Protein AF-A0A6J5XTZ3-F1 (afdb_monomer)

Solvent-accessible surface area (backbone atoms only — not comparable to fu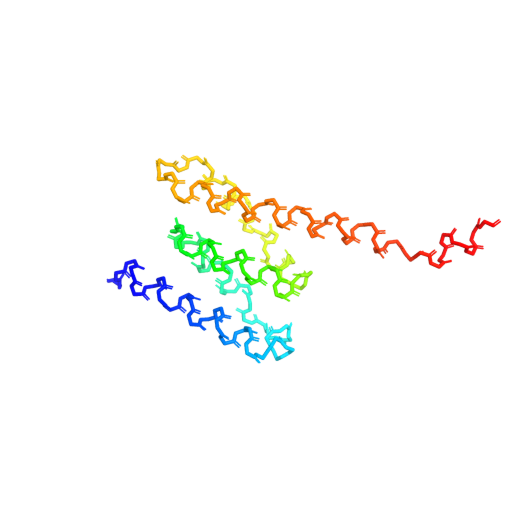ll-atom values): 6356 Å² total; per-residue (Å²): 132,83,56,70,66,60,54,36,52,52,40,49,49,53,44,50,53,40,69,73,44,45,74,65,53,68,72,41,89,61,53,41,61,50,54,51,51,30,59,71,63,61,38,34,60,24,32,44,33,49,39,51,46,42,72,72,60,33,69,75,46,52,66,53,39,62,87,48,46,68,62,47,58,56,36,56,72,45,88,50,62,63,28,19,52,25,28,50,53,31,53,50,54,51,53,51,52,58,48,51,47,63,67,61,67,52,56,66,63,57,65,60,73,74,108

Structure (mmCIF, N/CA/C/O backbone):
data_AF-A0A6J5XTZ3-F1
#
_entry.id   AF-A0A6J5XTZ3-F1
#
loop_
_atom_site.group_PDB
_atom_site.id
_atom_site.type_symbol
_atom_site.label_atom_id
_atom_site.label_alt_id
_atom_site.label_comp_id
_atom_site.label_asym_id
_atom_site.label_entity_id
_atom_site.label_seq_id
_atom_site.pdbx_PDB_ins_code
_atom_site.Cartn_x
_atom_site.Cartn_y
_atom_site.Cartn_z
_atom_site.occupancy
_atom_site.B_iso_or_equiv
_atom_site.auth_seq_id
_atom_site.auth_comp_id
_atom_site.auth_asym_id
_atom_site.auth_atom_id
_atom_site.pdbx_PDB_model_num
ATOM 1 N N . MET A 1 1 ? -2.815 -11.915 -18.567 1.00 61.12 1 MET A N 1
ATOM 2 C CA . MET A 1 1 ? -2.641 -10.952 -17.454 1.00 61.12 1 MET A CA 1
ATOM 3 C C . MET A 1 1 ? -3.238 -9.619 -17.888 1.00 61.12 1 MET A C 1
ATOM 5 O O . MET A 1 1 ? -3.026 -9.249 -19.035 1.00 61.12 1 MET A O 1
ATOM 9 N N . CYS A 1 2 ? -4.016 -8.938 -17.039 1.00 75.44 2 CYS A N 1
ATOM 10 C CA . CYS A 1 2 ? -4.561 -7.606 -17.352 1.00 75.44 2 CYS A CA 1
ATOM 11 C C . CYS A 1 2 ? -3.442 -6.552 -17.395 1.00 75.44 2 CYS A C 1
ATOM 13 O O . CYS A 1 2 ? -2.433 -6.713 -16.707 1.00 75.44 2 CYS A O 1
ATOM 15 N N . SER A 1 3 ? -3.615 -5.480 -18.176 1.00 89.12 3 SER A N 1
ATOM 16 C CA . SER A 1 3 ? -2.619 -4.403 -18.252 1.00 89.12 3 SER A CA 1
ATOM 17 C C . SER A 1 3 ? -2.471 -3.680 -16.909 1.00 89.12 3 SER A C 1
ATOM 19 O O . SER A 1 3 ? -3.418 -3.614 -16.120 1.00 89.12 3 SER A O 1
ATOM 21 N N . ASN A 1 4 ? -1.291 -3.107 -16.655 1.00 85.69 4 ASN A N 1
ATOM 22 C CA . ASN A 1 4 ? -1.031 -2.345 -15.428 1.00 85.69 4 ASN A CA 1
ATOM 23 C C . ASN A 1 4 ? -2.027 -1.192 -15.255 1.00 85.69 4 ASN A C 1
ATOM 25 O O . ASN A 1 4 ? -2.542 -0.999 -14.162 1.00 85.69 4 ASN A O 1
ATOM 29 N N . TRP A 1 5 ? -2.407 -0.529 -16.351 1.00 90.62 5 TRP A N 1
ATOM 30 C CA . TRP A 1 5 ? -3.419 0.524 -16.326 1.00 90.62 5 TRP A CA 1
ATOM 31 C C . TRP A 1 5 ? -4.772 0.039 -15.787 1.00 90.62 5 TRP A C 1
ATOM 33 O O . TRP A 1 5 ? -5.333 0.674 -14.900 1.00 90.62 5 TRP A O 1
ATOM 43 N N . VAL A 1 6 ? -5.286 -1.107 -16.262 1.00 93.88 6 VAL A N 1
ATOM 44 C CA . VAL A 1 6 ? -6.570 -1.651 -15.774 1.00 93.88 6 VAL A CA 1
ATOM 45 C C . VAL A 1 6 ? -6.486 -1.986 -14.285 1.00 93.88 6 VAL A C 1
ATOM 47 O O . VAL A 1 6 ? -7.428 -1.731 -13.536 1.00 93.88 6 VAL A O 1
ATOM 50 N N . ARG A 1 7 ? -5.352 -2.538 -13.840 1.00 92.94 7 ARG A N 1
ATOM 51 C CA . ARG A 1 7 ? -5.130 -2.857 -12.425 1.00 92.94 7 ARG A CA 1
ATOM 52 C C . ARG A 1 7 ? -5.104 -1.586 -11.573 1.00 92.94 7 ARG A C 1
ATOM 54 O O . ARG A 1 7 ? -5.734 -1.564 -10.521 1.00 92.94 7 ARG A O 1
ATOM 61 N N . ASP A 1 8 ? -4.445 -0.529 -12.040 1.00 93.12 8 ASP A N 1
ATOM 62 C CA . ASP A 1 8 ? -4.392 0.758 -11.340 1.00 93.12 8 ASP A CA 1
ATOM 63 C C . ASP A 1 8 ? -5.775 1.422 -11.264 1.00 93.12 8 ASP A C 1
ATOM 65 O O . ASP A 1 8 ? -6.147 1.947 -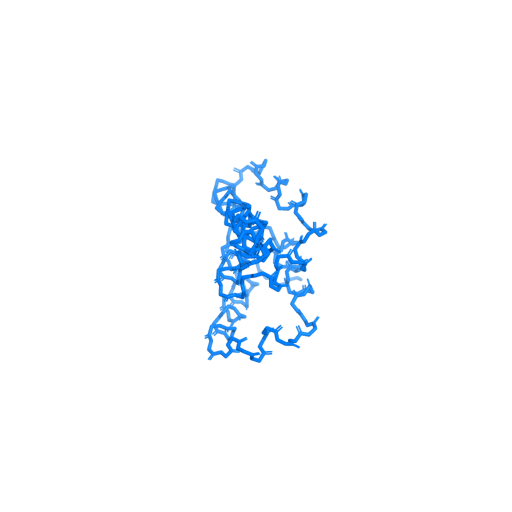10.216 1.00 93.12 8 ASP A O 1
ATOM 69 N N . GLN A 1 9 ? -6.591 1.332 -12.322 1.00 95.75 9 GLN A N 1
ATOM 70 C CA . GLN A 1 9 ? -7.985 1.792 -12.266 1.00 95.75 9 GLN A CA 1
ATOM 71 C C . GLN A 1 9 ? -8.806 1.001 -11.241 1.00 95.75 9 GLN A C 1
ATOM 73 O O . GLN A 1 9 ? -9.553 1.592 -10.463 1.00 95.75 9 GLN A O 1
ATOM 78 N N . ALA A 1 10 ? -8.635 -0.322 -11.175 1.00 94.50 10 ALA A N 1
ATOM 79 C CA . ALA A 1 10 ? -9.293 -1.136 -10.155 1.00 94.50 10 ALA A CA 1
ATOM 80 C C . ALA A 1 10 ? -8.853 -0.735 -8.733 1.00 94.50 10 ALA A C 1
ATOM 82 O O . ALA A 1 10 ? -9.691 -0.621 -7.840 1.00 94.50 10 ALA A O 1
ATOM 83 N N . ALA A 1 11 ? -7.564 -0.449 -8.527 1.00 95.19 11 ALA A N 1
ATOM 84 C CA . ALA A 1 11 ? -7.047 0.052 -7.255 1.00 95.19 11 ALA A CA 1
ATOM 85 C C . ALA A 1 11 ? -7.680 1.405 -6.869 1.00 95.19 11 ALA A C 1
ATOM 87 O O . ALA A 1 11 ? -8.089 1.598 -5.722 1.00 95.19 11 ALA A O 1
ATOM 88 N N . LEU A 1 12 ? -7.839 2.326 -7.824 1.00 95.88 12 LEU A N 1
ATOM 89 C CA . LEU A 1 12 ? -8.518 3.606 -7.593 1.00 95.88 12 LEU A CA 1
ATOM 90 C C . LEU A 1 12 ? -9.993 3.427 -7.215 1.00 95.88 12 LEU A C 1
ATOM 92 O O . LEU A 1 12 ? -10.483 4.129 -6.330 1.00 95.88 12 LEU A O 1
ATOM 96 N N . VAL A 1 13 ? -10.692 2.470 -7.833 1.00 95.25 13 VAL A N 1
ATOM 97 C CA . VAL A 1 13 ? -12.075 2.128 -7.463 1.00 95.25 13 VAL A CA 1
ATOM 98 C C . VAL A 1 13 ? -12.141 1.611 -6.027 1.00 95.25 13 VAL A C 1
ATOM 100 O O . VAL A 1 13 ? -12.992 2.067 -5.266 1.00 95.25 13 VAL A O 1
ATOM 103 N N . VAL A 1 14 ? -11.214 0.735 -5.620 1.00 92.25 14 VAL A N 1
ATOM 104 C CA . VAL A 1 14 ? -11.118 0.267 -4.225 1.00 92.25 14 VAL A CA 1
ATOM 105 C C . VAL A 1 14 ? -10.942 1.447 -3.271 1.00 92.25 14 VAL A C 1
ATOM 107 O O . VAL A 1 14 ? -11.683 1.560 -2.296 1.00 92.25 14 VAL A O 1
ATOM 110 N N . LEU A 1 15 ? -10.030 2.376 -3.576 1.00 94.62 15 LEU A N 1
ATOM 111 C CA . LEU A 1 15 ? -9.853 3.587 -2.773 1.00 94.62 15 LEU A CA 1
ATOM 112 C C . LEU A 1 15 ? -11.140 4.415 -2.688 1.00 94.62 15 LEU A C 1
ATOM 114 O O . LEU A 1 15 ? -11.487 4.895 -1.612 1.00 94.62 15 LEU A O 1
ATOM 118 N N . GLY A 1 16 ? -11.843 4.594 -3.808 1.00 94.44 16 GLY A N 1
ATOM 119 C CA . GLY A 1 16 ? -13.101 5.338 -3.864 1.00 94.44 16 GLY A CA 1
ATOM 120 C C . GLY A 1 16 ? -14.198 4.712 -3.004 1.00 94.44 16 GLY A C 1
ATOM 121 O O . GLY A 1 16 ? -14.852 5.413 -2.237 1.00 94.44 16 GLY A O 1
ATOM 122 N N . ILE A 1 17 ? -14.352 3.390 -3.071 1.00 91.50 17 ILE A N 1
ATOM 123 C CA . ILE A 1 17 ? -15.341 2.646 -2.284 1.00 91.50 17 ILE A CA 1
ATOM 124 C C . ILE A 1 17 ? -15.022 2.728 -0.783 1.00 91.50 17 ILE A C 1
ATOM 126 O O . ILE A 1 17 ? -15.915 2.987 0.025 1.00 91.50 17 ILE A O 1
ATOM 130 N N . VAL A 1 18 ? -13.748 2.588 -0.404 1.00 90.25 18 VAL A N 1
ATOM 131 C CA . VAL A 1 18 ? -13.316 2.724 0.996 1.00 90.25 18 VAL A CA 1
ATOM 132 C C . VAL A 1 18 ? -13.527 4.148 1.510 1.00 90.25 18 VAL A C 1
ATOM 134 O O . VAL A 1 18 ? -13.987 4.331 2.633 1.00 90.25 18 VAL A O 1
ATOM 137 N N . LYS A 1 19 ? -13.248 5.169 0.687 1.00 91.19 19 LYS A N 1
ATOM 138 C CA . LYS A 1 19 ? -13.561 6.570 1.020 1.00 91.19 19 LYS A CA 1
ATOM 139 C C . LYS A 1 19 ? -15.055 6.784 1.237 1.00 91.19 19 LYS A C 1
ATOM 141 O O . LYS A 1 19 ? -15.424 7.537 2.130 1.00 91.19 19 LYS A O 1
ATOM 146 N N . PHE A 1 20 ? -15.891 6.153 0.416 1.00 91.38 20 PHE A N 1
ATOM 147 C CA . PHE A 1 20 ? -17.339 6.311 0.477 1.00 91.38 20 PHE A CA 1
ATOM 148 C C . PHE A 1 20 ? -17.941 5.737 1.766 1.00 91.38 20 PHE A C 1
ATOM 150 O O . PHE A 1 20 ? -18.861 6.337 2.312 1.00 91.38 20 PHE A O 1
ATOM 157 N N . ASN A 1 21 ? -17.431 4.608 2.270 1.00 88.00 21 ASN A N 1
ATOM 158 C CA . ASN A 1 21 ? -17.976 3.982 3.477 1.00 88.00 21 ASN A CA 1
ATOM 159 C C . ASN A 1 21 ? -16.892 3.395 4.389 1.00 88.00 21 ASN A C 1
ATOM 161 O O . ASN A 1 21 ? -16.801 2.182 4.587 1.00 88.00 21 ASN A O 1
ATOM 165 N N . LYS A 1 22 ? -16.057 4.278 4.942 1.00 83.88 22 LYS A N 1
ATOM 166 C CA . LYS A 1 22 ? -14.908 3.908 5.775 1.00 83.88 22 LYS A CA 1
ATOM 167 C C . LYS A 1 22 ? -15.271 2.902 6.872 1.00 83.88 22 LYS A C 1
ATOM 169 O O . LYS A 1 22 ? -14.565 1.910 7.011 1.00 83.88 22 LYS A O 1
ATOM 174 N N . ASP A 1 23 ? -16.341 3.138 7.627 1.00 80.94 23 ASP A N 1
ATOM 175 C CA . ASP A 1 23 ? -16.650 2.365 8.839 1.00 80.94 23 ASP A CA 1
ATOM 176 C C . ASP A 1 23 ? -16.962 0.894 8.542 1.00 80.94 23 ASP A C 1
ATOM 178 O O . ASP A 1 23 ? -16.573 0.009 9.303 1.00 80.94 23 ASP A O 1
ATOM 182 N N . VAL A 1 24 ? -17.572 0.612 7.386 1.00 80.88 24 VAL A N 1
ATOM 183 C CA . VAL A 1 24 ? -17.769 -0.765 6.916 1.00 80.88 24 VAL A CA 1
ATOM 184 C C . VAL A 1 24 ? -16.427 -1.416 6.585 1.00 80.88 24 VAL A C 1
ATOM 186 O O . VAL A 1 24 ? -16.185 -2.549 6.984 1.00 80.88 24 VAL A O 1
ATOM 189 N N . PHE A 1 25 ? -15.527 -0.710 5.897 1.00 76.06 25 PHE A N 1
ATOM 190 C CA . PHE A 1 25 ? -14.249 -1.282 5.457 1.00 76.06 25 PHE A CA 1
ATOM 191 C C . PHE A 1 25 ? -13.199 -1.404 6.560 1.00 76.06 25 PHE A C 1
ATOM 193 O O . PHE A 1 25 ? -12.365 -2.302 6.485 1.00 76.06 25 PHE A O 1
ATOM 200 N N . VAL A 1 26 ? -13.264 -0.575 7.604 1.00 69.12 26 VAL A N 1
ATOM 201 C CA . VAL A 1 26 ? -12.433 -0.730 8.812 1.00 69.12 26 VAL A CA 1
ATOM 202 C C . VAL A 1 26 ? -12.744 -2.053 9.530 1.00 69.12 26 VAL A C 1
ATOM 204 O O . VAL A 1 26 ? -11.847 -2.647 10.119 1.00 69.12 26 VAL A O 1
ATOM 207 N N . GLY A 1 27 ? -13.990 -2.537 9.458 1.00 65.12 27 GLY A N 1
ATOM 208 C CA . GLY A 1 27 ? -14.422 -3.791 10.085 1.00 65.12 27 GLY A CA 1
ATOM 209 C C . GLY A 1 27 ? -14.283 -5.050 9.218 1.00 65.12 27 GLY A C 1
ATOM 210 O O . GLY A 1 27 ? -14.624 -6.138 9.682 1.00 65.12 27 GLY A O 1
ATOM 211 N N . LEU A 1 28 ? -13.825 -4.944 7.964 1.00 62.25 28 LEU A N 1
ATOM 212 C CA . LEU A 1 28 ? -13.773 -6.076 7.032 1.00 62.25 28 LEU A CA 1
ATOM 213 C C . LEU A 1 28 ? -12.399 -6.766 7.017 1.00 62.25 28 LEU A C 1
ATOM 215 O O . LEU A 1 28 ? -11.369 -6.145 6.780 1.00 62.25 28 LEU A O 1
ATOM 219 N N . VAL A 1 29 ? -12.413 -8.101 7.118 1.00 61.50 29 VAL A N 1
ATOM 220 C CA . VAL A 1 29 ? -11.247 -9.022 7.083 1.00 61.50 29 VAL A CA 1
ATOM 221 C C . VAL A 1 29 ? -10.443 -8.967 5.762 1.00 61.50 29 VAL A C 1
ATOM 223 O O . VAL A 1 29 ? -9.382 -9.571 5.633 1.00 61.50 29 VAL A O 1
ATOM 226 N N . LEU A 1 30 ? -10.927 -8.248 4.746 1.00 66.19 30 LEU A N 1
ATOM 227 C CA . LEU A 1 30 ? -10.361 -8.257 3.391 1.00 66.19 30 LEU A CA 1
ATOM 228 C C . LEU A 1 30 ? -9.234 -7.237 3.157 1.00 66.19 30 LEU A C 1
ATOM 230 O O . LEU A 1 30 ? -8.653 -7.227 2.069 1.00 66.19 30 LEU A O 1
ATOM 234 N N . MET A 1 31 ? -8.894 -6.405 4.143 1.00 83.94 31 MET A N 1
ATOM 235 C CA . MET A 1 31 ? -7.893 -5.349 3.964 1.00 83.94 31 MET A CA 1
ATOM 236 C C . MET A 1 31 ? -6.469 -5.898 3.785 1.00 83.94 31 MET A C 1
ATOM 238 O O . MET A 1 31 ? -5.781 -5.470 2.858 1.00 83.94 31 MET A O 1
ATOM 242 N N . GLY A 1 32 ? -6.066 -6.930 4.533 1.00 85.75 32 GLY A N 1
ATOM 243 C CA . GLY A 1 32 ? -4.778 -7.616 4.340 1.00 85.75 32 GLY A CA 1
ATOM 244 C C . GLY A 1 32 ? -4.528 -8.110 2.900 1.00 85.75 32 GLY A C 1
ATOM 245 O O . GLY A 1 32 ? -3.509 -7.754 2.298 1.00 85.75 32 GLY A O 1
ATOM 246 N N . PRO A 1 33 ? -5.446 -8.885 2.285 1.00 89.38 33 PRO A N 1
ATOM 247 C CA . PRO A 1 33 ? -5.336 -9.275 0.878 1.00 89.38 33 PRO A CA 1
ATOM 248 C C . PRO A 1 33 ? -5.235 -8.097 -0.104 1.00 89.38 33 PRO A C 1
ATOM 250 O O . PRO A 1 33 ? -4.444 -8.164 -1.048 1.00 89.38 33 PRO A O 1
ATOM 253 N N . ILE A 1 34 ? -5.995 -7.016 0.115 1.00 90.56 34 ILE A N 1
ATOM 254 C CA . ILE A 1 34 ? -5.945 -5.807 -0.724 1.00 90.56 34 ILE A CA 1
ATOM 255 C C . ILE A 1 34 ? -4.573 -5.135 -0.611 1.00 90.56 34 ILE A C 1
ATOM 257 O O . ILE A 1 34 ? -3.947 -4.847 -1.631 1.00 90.56 34 ILE A O 1
ATOM 261 N N . VAL A 1 35 ? -4.076 -4.940 0.613 1.00 91.38 35 VAL A N 1
ATOM 262 C CA . VAL A 1 35 ? -2.744 -4.381 0.890 1.00 91.38 35 VAL A CA 1
ATOM 263 C C . VAL A 1 35 ? -1.668 -5.179 0.159 1.00 91.38 35 VAL A C 1
ATOM 265 O O . VAL A 1 35 ? -0.877 -4.609 -0.598 1.00 91.38 35 VAL A O 1
ATOM 268 N N . ARG A 1 36 ? -1.677 -6.508 0.313 1.00 92.19 36 ARG A N 1
ATOM 269 C CA . ARG A 1 36 ? -0.722 -7.391 -0.362 1.00 92.19 36 ARG A CA 1
ATOM 270 C C . ARG A 1 36 ? -0.801 -7.250 -1.880 1.00 92.19 36 ARG A C 1
ATOM 272 O O . ARG A 1 36 ? 0.237 -7.146 -2.530 1.00 92.19 36 ARG A O 1
ATOM 279 N N . ALA A 1 37 ? -2.004 -7.221 -2.454 1.00 93.12 37 ALA A N 1
ATOM 280 C CA . ALA A 1 37 ? -2.184 -7.076 -3.897 1.00 93.12 37 ALA A CA 1
ATOM 281 C C . ALA A 1 37 ? -1.622 -5.742 -4.423 1.00 93.12 37 ALA A C 1
ATOM 283 O O . ALA A 1 37 ? -0.932 -5.733 -5.445 1.00 93.12 37 ALA A O 1
ATOM 284 N N . LEU A 1 38 ? -1.856 -4.633 -3.711 1.00 94.69 38 LEU A N 1
ATOM 285 C CA . LEU A 1 38 ? -1.349 -3.304 -4.076 1.00 94.69 38 LEU A CA 1
ATOM 286 C C . LEU A 1 38 ? 0.182 -3.228 -4.019 1.00 94.69 38 LEU A C 1
ATOM 288 O O . LEU A 1 38 ? 0.804 -2.659 -4.917 1.00 94.69 38 LEU A O 1
ATOM 292 N N . ILE A 1 39 ? 0.802 -3.836 -3.005 1.00 93.69 39 ILE A N 1
ATOM 293 C CA . ILE A 1 39 ? 2.267 -3.875 -2.869 1.00 93.69 39 ILE A CA 1
ATOM 294 C C . ILE A 1 39 ? 2.885 -4.786 -3.936 1.00 93.69 39 ILE A C 1
ATOM 296 O O . ILE A 1 39 ? 3.907 -4.447 -4.527 1.00 93.69 39 ILE A O 1
ATOM 300 N N . GLN A 1 40 ? 2.250 -5.922 -4.240 1.00 93.06 40 GLN A N 1
ATOM 301 C CA . GLN A 1 40 ? 2.691 -6.829 -5.304 1.00 93.06 40 GLN A CA 1
ATOM 302 C C . GLN A 1 40 ? 2.572 -6.224 -6.705 1.00 93.06 40 GLN A C 1
ATOM 304 O O . GLN A 1 40 ? 3.348 -6.594 -7.583 1.00 93.06 40 GLN A O 1
ATOM 309 N N . MET A 1 41 ? 1.608 -5.325 -6.928 1.00 93.56 41 MET A N 1
ATOM 310 C CA . MET A 1 41 ? 1.509 -4.556 -8.173 1.00 93.56 41 MET A CA 1
ATOM 311 C C . MET A 1 41 ? 2.734 -3.670 -8.385 1.00 93.56 41 MET A C 1
ATOM 313 O O . MET A 1 41 ? 3.213 -3.593 -9.513 1.00 93.56 41 MET A O 1
ATOM 317 N N . GLY A 1 42 ? 3.239 -3.044 -7.316 1.00 92.50 42 GLY A N 1
ATOM 318 C CA . GLY A 1 42 ? 4.483 -2.274 -7.332 1.00 92.50 42 GLY A CA 1
ATOM 319 C C . GLY A 1 42 ? 4.503 -1.104 -8.319 1.00 92.50 42 GLY A C 1
ATOM 320 O O . GLY A 1 42 ? 5.585 -0.649 -8.672 1.00 92.50 42 GLY A O 1
ATOM 321 N N . SER A 1 43 ? 3.342 -0.640 -8.789 1.00 94.50 43 SER A N 1
ATOM 322 C CA . SER A 1 43 ? 3.229 0.537 -9.650 1.00 94.50 43 SER A CA 1
ATOM 323 C C . SER A 1 43 ? 3.101 1.791 -8.790 1.00 94.50 43 SER A C 1
ATOM 325 O O . SER A 1 43 ? 2.596 1.755 -7.666 1.00 94.50 43 SER A O 1
ATOM 327 N N . SER A 1 44 ? 3.493 2.942 -9.329 1.00 96.06 44 SER A N 1
ATOM 328 C CA . SER A 1 44 ? 3.268 4.226 -8.658 1.00 96.06 44 SER A CA 1
ATOM 329 C C . SER A 1 44 ? 1.795 4.430 -8.269 1.00 96.06 44 SER A C 1
ATOM 331 O O . SER A 1 44 ? 1.514 4.836 -7.142 1.00 96.06 44 SER A O 1
ATOM 333 N N . GLY A 1 45 ? 0.856 4.068 -9.150 1.00 96.00 45 GLY A N 1
ATOM 334 C CA . GLY A 1 45 ? -0.583 4.153 -8.896 1.00 96.00 45 GLY A CA 1
ATOM 335 C C . GLY A 1 45 ? -1.056 3.242 -7.760 1.00 96.00 45 GLY A C 1
ATOM 336 O O . GLY A 1 45 ? -1.798 3.687 -6.882 1.00 96.00 45 GLY A O 1
ATOM 337 N N . SER A 1 46 ? -0.595 1.988 -7.718 1.00 96.06 46 SER A N 1
ATOM 338 C CA . SER A 1 46 ? -0.978 1.043 -6.662 1.00 96.06 46 SER A CA 1
ATOM 339 C C . SER A 1 46 ? -0.472 1.481 -5.291 1.00 96.06 46 SER A C 1
ATOM 341 O O . SER A 1 46 ? -1.197 1.391 -4.297 1.00 96.06 46 SER A O 1
ATOM 343 N N . ILE A 1 47 ? 0.748 2.015 -5.239 1.00 96.75 47 ILE A N 1
ATOM 344 C CA . ILE A 1 47 ? 1.350 2.499 -3.999 1.00 96.75 47 ILE A CA 1
ATOM 345 C C . ILE A 1 47 ? 0.701 3.807 -3.539 1.00 96.75 47 ILE A C 1
ATOM 347 O O . ILE A 1 47 ? 0.432 3.959 -2.350 1.00 96.75 47 ILE A 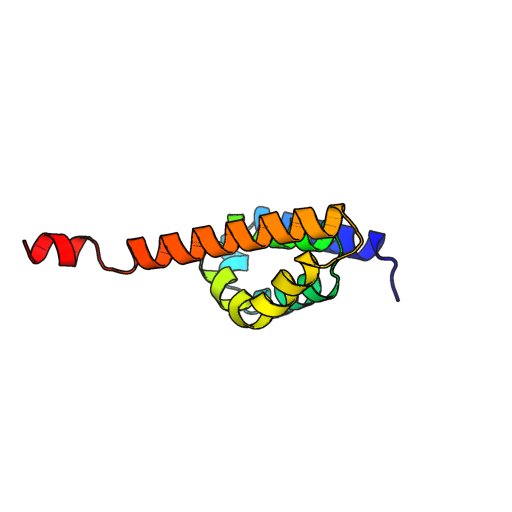O 1
ATOM 351 N N . GLN A 1 48 ? 0.339 4.710 -4.455 1.00 96.88 48 GLN A N 1
ATOM 352 C CA . GLN A 1 48 ? -0.456 5.898 -4.119 1.00 96.88 48 GLN A CA 1
ATOM 353 C C . GLN A 1 48 ? -1.832 5.530 -3.549 1.00 96.88 48 GLN A C 1
ATOM 355 O O . GLN A 1 48 ? -2.289 6.147 -2.583 1.00 96.88 48 GLN A O 1
ATOM 360 N N . VAL A 1 49 ? -2.483 4.503 -4.104 1.00 96.62 49 VAL A N 1
ATOM 361 C CA . VAL A 1 49 ? -3.735 3.968 -3.556 1.00 96.62 49 VAL A CA 1
ATOM 362 C C . VAL A 1 49 ? -3.527 3.433 -2.143 1.00 96.62 49 VAL A C 1
ATOM 364 O O . VAL A 1 49 ? -4.292 3.797 -1.249 1.00 96.62 49 VAL A O 1
ATOM 367 N N . LEU A 1 50 ? -2.474 2.641 -1.917 1.00 95.62 50 LEU A N 1
ATOM 368 C CA . LEU A 1 50 ? -2.123 2.146 -0.586 1.00 95.62 50 LEU A CA 1
ATOM 369 C C . LEU A 1 50 ? -1.915 3.299 0.404 1.00 95.62 50 LEU A C 1
ATOM 371 O O . LEU A 1 50 ? -2.494 3.283 1.486 1.00 95.62 50 LEU A O 1
ATOM 375 N N . THR A 1 51 ? -1.163 4.334 0.019 1.00 95.69 51 THR A N 1
ATOM 376 C CA . THR A 1 51 ? -0.972 5.542 0.839 1.00 95.69 51 THR A CA 1
ATOM 377 C C . THR A 1 51 ? -2.304 6.217 1.181 1.00 95.69 51 THR A C 1
ATOM 379 O O . THR A 1 51 ? -2.525 6.637 2.317 1.00 95.69 51 THR A O 1
ATOM 382 N N . GLY A 1 52 ? -3.224 6.301 0.217 1.00 95.06 52 GLY A N 1
ATOM 383 C CA . GLY A 1 52 ? -4.570 6.824 0.445 1.00 95.06 52 GLY A CA 1
ATOM 384 C C . GLY A 1 52 ? -5.354 6.000 1.467 1.00 95.06 52 GLY A C 1
ATOM 385 O O . GLY A 1 52 ? -5.941 6.569 2.386 1.00 95.06 52 GLY A O 1
ATOM 386 N N . LEU A 1 53 ? -5.329 4.671 1.340 1.00 93.19 53 LEU A N 1
ATOM 387 C CA . LEU A 1 53 ? -5.991 3.761 2.279 1.00 93.19 53 LEU A CA 1
ATOM 388 C C . LEU A 1 53 ? -5.410 3.887 3.691 1.00 93.19 53 LEU A C 1
ATOM 390 O O . LEU A 1 53 ? -6.177 3.973 4.648 1.00 93.19 53 LEU A O 1
ATOM 394 N N . VAL A 1 54 ? -4.083 3.990 3.816 1.00 91.56 54 VAL A N 1
ATOM 395 C CA . VAL A 1 54 ? -3.384 4.217 5.092 1.00 91.56 54 VAL A CA 1
ATOM 396 C C . VAL A 1 54 ? -3.892 5.482 5.780 1.00 91.56 54 VAL A C 1
ATOM 398 O O . VAL A 1 54 ? -4.200 5.450 6.966 1.00 91.56 54 VAL A O 1
ATOM 401 N N . LYS A 1 55 ? -4.085 6.577 5.040 1.00 90.88 55 LYS A N 1
ATOM 402 C CA . LYS A 1 55 ? -4.604 7.837 5.603 1.00 90.88 55 LYS A CA 1
ATOM 403 C C . LYS A 1 55 ? -6.067 7.754 6.033 1.00 90.88 55 LYS A C 1
ATOM 405 O O . LYS A 1 55 ? -6.454 8.387 7.013 1.00 90.88 55 LYS A O 1
ATOM 410 N N . ILE A 1 56 ? -6.885 7.003 5.298 1.00 90.69 56 ILE A N 1
ATOM 411 C CA . ILE A 1 56 ? -8.323 6.887 5.573 1.00 90.69 56 ILE A CA 1
ATOM 412 C C . ILE A 1 56 ? -8.563 5.961 6.756 1.00 90.69 56 ILE A C 1
ATOM 414 O O . ILE A 1 56 ? -9.251 6.338 7.702 1.00 90.69 56 ILE A O 1
ATOM 418 N N . ILE A 1 57 ? -8.009 4.753 6.692 1.00 88.25 57 ILE A N 1
ATOM 419 C CA . ILE A 1 57 ? -8.253 3.687 7.662 1.00 88.25 57 ILE A CA 1
ATOM 420 C C . ILE A 1 57 ? -7.424 3.915 8.923 1.00 88.25 57 ILE A C 1
ATOM 422 O O . ILE A 1 57 ? -7.953 3.738 10.015 1.00 88.25 57 ILE A O 1
ATOM 426 N N . ARG A 1 58 ? -6.190 4.418 8.776 1.00 87.69 58 ARG A N 1
ATOM 427 C CA . ARG A 1 58 ? -5.201 4.621 9.844 1.00 87.69 58 ARG A CA 1
ATOM 428 C C . ARG A 1 58 ? -4.749 3.294 10.461 1.00 87.69 58 ARG A C 1
ATOM 430 O O . ARG A 1 58 ? -4.434 2.352 9.737 1.00 87.69 58 ARG A O 1
ATOM 437 N N . THR A 1 59 ? -4.713 3.236 11.785 1.00 81.56 59 THR A N 1
ATOM 438 C CA . THR A 1 59 ? -4.162 2.178 12.637 1.00 81.56 59 THR A CA 1
ATOM 439 C C . THR A 1 59 ? -4.590 0.764 12.263 1.00 81.56 59 THR A C 1
ATOM 441 O O . THR A 1 59 ? -3.704 -0.078 12.121 1.00 81.56 59 THR A O 1
ATOM 444 N N . PRO A 1 60 ? -5.882 0.478 11.998 1.00 82.31 60 PRO A N 1
ATOM 445 C CA . PRO A 1 60 ? -6.306 -0.869 11.622 1.00 82.31 60 PRO A CA 1
ATOM 446 C C . PRO A 1 60 ? -5.584 -1.394 10.373 1.00 82.31 60 PRO A C 1
ATOM 448 O O . PRO A 1 60 ? -5.273 -2.576 10.297 1.00 82.31 60 PRO A O 1
ATOM 451 N N . LEU A 1 61 ? -5.238 -0.517 9.423 1.00 85.19 61 LEU A N 1
ATOM 452 C CA . LEU A 1 61 ? -4.522 -0.921 8.212 1.00 85.19 61 LEU A CA 1
ATOM 453 C C . LEU A 1 61 ? -3.019 -1.095 8.434 1.00 85.19 61 LEU A C 1
ATOM 455 O O . LEU A 1 61 ? -2.375 -1.848 7.710 1.00 85.19 61 LEU A O 1
ATOM 459 N N . VAL A 1 62 ? -2.437 -0.390 9.406 1.00 82.31 62 VAL A N 1
ATOM 460 C CA . VAL A 1 62 ? -1.002 -0.507 9.707 1.00 82.31 62 VAL A CA 1
ATOM 461 C C . VAL A 1 62 ? -0.678 -1.921 10.193 1.00 82.31 62 VAL A C 1
ATOM 463 O O . VAL A 1 62 ? 0.350 -2.471 9.797 1.00 82.31 62 VAL A O 1
ATOM 466 N N . GLU A 1 63 ? -1.572 -2.540 10.968 1.00 82.19 63 GLU A N 1
ATOM 467 C CA . GLU A 1 63 ? -1.435 -3.939 11.392 1.00 82.19 63 GLU A CA 1
ATOM 468 C C . GLU A 1 63 ? -1.410 -4.905 10.200 1.00 82.19 63 GLU A C 1
ATOM 470 O O . GLU A 1 63 ? -0.519 -5.751 10.115 1.00 82.19 63 GLU A O 1
ATOM 475 N N . ASP A 1 64 ? -2.296 -4.711 9.221 1.00 84.44 64 ASP A N 1
ATOM 476 C CA . ASP A 1 64 ? -2.319 -5.502 7.984 1.00 84.44 64 ASP A CA 1
ATOM 477 C C . ASP A 1 64 ? -1.064 -5.302 7.115 1.00 84.44 64 ASP A C 1
ATOM 479 O O . ASP A 1 64 ? -0.660 -6.194 6.365 1.00 84.44 64 ASP A O 1
ATOM 483 N N . ILE A 1 65 ? -0.424 -4.132 7.211 1.00 87.31 65 ILE A N 1
ATOM 484 C CA . ILE A 1 65 ? 0.770 -3.779 6.433 1.00 87.31 65 ILE A CA 1
ATOM 485 C C . ILE A 1 65 ? 2.057 -4.328 7.053 1.00 87.31 65 ILE A C 1
ATOM 487 O O . ILE A 1 65 ? 3.016 -4.540 6.309 1.00 87.31 65 ILE A O 1
ATOM 491 N N . LYS A 1 66 ? 2.119 -4.588 8.369 1.00 85.00 66 LYS A N 1
ATOM 492 C CA . LYS A 1 66 ? 3.368 -4.941 9.085 1.00 85.00 66 LYS A CA 1
ATOM 493 C C . LYS A 1 66 ? 4.216 -6.000 8.373 1.00 85.00 66 LYS A C 1
ATOM 495 O O . LYS A 1 66 ? 5.427 -5.825 8.247 1.00 85.00 66 LYS A O 1
ATOM 500 N N . GLY A 1 67 ? 3.589 -7.063 7.867 1.00 85.44 67 GLY A N 1
ATOM 501 C CA . GLY A 1 67 ? 4.283 -8.147 7.157 1.00 85.44 67 GLY A CA 1
ATOM 502 C C . GLY A 1 67 ? 4.808 -7.782 5.762 1.00 85.44 67 GLY A C 1
ATOM 503 O O . GLY A 1 67 ? 5.698 -8.452 5.246 1.00 85.44 67 GLY A O 1
ATOM 504 N N . GLU A 1 68 ? 4.296 -6.716 5.150 1.00 89.69 68 GLU A N 1
ATOM 505 C CA . GLU A 1 68 ? 4.629 -6.284 3.788 1.00 89.69 68 GLU A CA 1
ATOM 506 C C . GLU A 1 68 ? 5.522 -5.022 3.762 1.00 89.69 68 GLU A C 1
ATOM 508 O O . GLU A 1 68 ? 5.975 -4.606 2.691 1.00 89.69 68 GLU A O 1
ATOM 513 N N . ILE A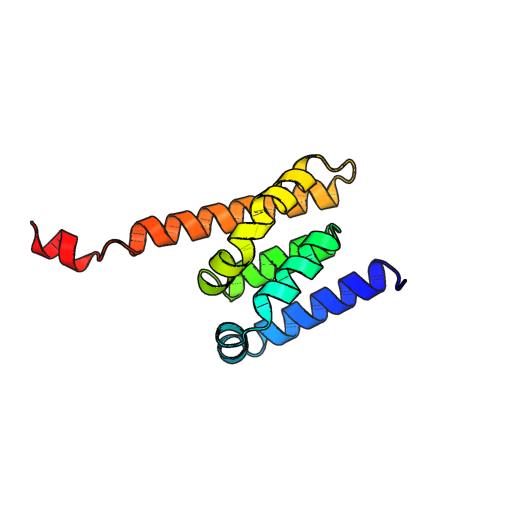 1 69 ? 5.838 -4.427 4.924 1.00 89.56 69 ILE A N 1
ATOM 514 C CA . ILE A 1 69 ? 6.737 -3.260 5.044 1.00 89.56 69 ILE A CA 1
ATOM 515 C C . ILE A 1 69 ? 8.082 -3.483 4.330 1.00 89.56 69 ILE A C 1
ATOM 517 O O . ILE A 1 69 ? 8.463 -2.610 3.545 1.00 89.56 69 ILE A O 1
ATOM 521 N N . PRO A 1 70 ? 8.797 -4.618 4.507 1.00 91.69 70 PRO A N 1
ATOM 522 C CA . PRO A 1 70 ? 10.077 -4.830 3.825 1.00 91.69 70 PRO A CA 1
ATOM 523 C C . PRO A 1 70 ? 9.950 -4.769 2.299 1.00 91.69 70 PRO A C 1
ATOM 525 O O . PRO A 1 70 ? 10.830 -4.256 1.608 1.00 91.69 70 PRO A O 1
ATOM 528 N N . ARG A 1 71 ? 8.821 -5.246 1.766 1.00 91.56 71 ARG A N 1
ATOM 529 C CA . ARG A 1 71 ? 8.548 -5.233 0.332 1.00 91.56 71 ARG A CA 1
ATOM 530 C C . ARG A 1 71 ? 8.251 -3.825 -0.172 1.00 91.56 71 ARG A C 1
ATOM 532 O O . ARG A 1 71 ? 8.756 -3.457 -1.227 1.00 91.56 71 ARG A O 1
ATOM 539 N N . ASN A 1 72 ? 7.523 -3.017 0.594 1.00 88.19 72 ASN A N 1
ATOM 540 C CA . ASN A 1 72 ? 7.339 -1.598 0.281 1.00 88.19 72 ASN A CA 1
ATOM 541 C C . ASN A 1 72 ? 8.683 -0.841 0.300 1.00 88.19 72 ASN A C 1
ATOM 543 O O . ASN A 1 72 ? 9.009 -0.132 -0.645 1.00 88.19 72 ASN A O 1
ATOM 547 N N . ILE A 1 73 ? 9.533 -1.092 1.304 1.00 92.69 73 ILE A N 1
ATOM 548 C CA . ILE A 1 73 ? 10.888 -0.515 1.379 1.00 92.69 73 ILE A CA 1
ATOM 549 C C . ILE A 1 73 ? 11.736 -0.914 0.164 1.00 92.69 73 ILE A C 1
ATOM 551 O O . ILE A 1 73 ? 12.478 -0.084 -0.357 1.00 92.69 73 ILE A O 1
ATOM 555 N N . SER A 1 74 ? 11.603 -2.143 -0.346 1.00 95.50 74 SER A N 1
ATOM 556 C CA . SER A 1 74 ? 12.350 -2.570 -1.538 1.00 95.50 74 SER A CA 1
ATOM 557 C C . SER A 1 74 ? 12.029 -1.739 -2.791 1.00 95.50 74 SER A C 1
ATOM 559 O O . SER A 1 74 ? 12.903 -1.549 -3.635 1.00 95.50 74 SER A O 1
ATOM 561 N N . LEU A 1 75 ? 10.824 -1.156 -2.882 1.00 94.94 75 LEU A N 1
ATOM 562 C CA . LEU A 1 75 ? 10.424 -0.282 -3.994 1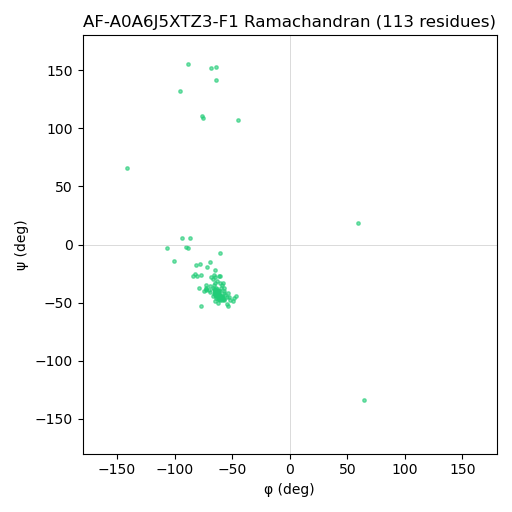.00 94.94 75 LEU A CA 1
ATOM 563 C C . LEU A 1 75 ? 11.163 1.065 -3.993 1.00 94.94 75 LEU A C 1
ATOM 565 O O . LEU A 1 75 ? 11.203 1.739 -5.022 1.00 94.94 75 LEU A O 1
ATOM 569 N N . LEU A 1 76 ? 11.813 1.443 -2.885 1.00 95.38 76 LEU A N 1
ATOM 570 C CA . LEU A 1 76 ? 12.705 2.608 -2.847 1.00 95.38 76 LEU A CA 1
ATOM 571 C C . LEU A 1 76 ? 13.938 2.422 -3.745 1.00 95.38 76 LEU A C 1
ATOM 573 O O . LEU A 1 76 ? 14.540 3.407 -4.168 1.00 95.38 76 LEU A O 1
ATOM 577 N N . GLY A 1 77 ? 14.292 1.172 -4.059 1.00 94.62 77 GLY A N 1
ATOM 578 C CA . GLY A 1 77 ? 15.341 0.814 -5.012 1.00 94.62 77 GLY A CA 1
ATOM 579 C C . GLY A 1 77 ? 14.874 0.724 -6.469 1.00 94.62 77 GLY A C 1
ATOM 580 O O . GLY A 1 77 ? 15.661 0.309 -7.312 1.00 94.62 77 GLY A O 1
ATOM 581 N N . SER A 1 78 ? 13.618 1.072 -6.778 1.00 95.31 78 SER A N 1
ATOM 582 C CA . SER A 1 78 ? 13.089 1.003 -8.146 1.00 95.31 78 SER A CA 1
ATOM 583 C C . SER A 1 78 ? 13.810 1.970 -9.095 1.00 95.31 78 SER A C 1
ATOM 585 O O . SER A 1 78 ? 14.102 3.116 -8.737 1.00 95.31 78 SER A O 1
ATOM 587 N N . GLU A 1 79 ? 14.046 1.522 -10.330 1.00 95.81 79 GLU A N 1
ATOM 588 C CA . GLU A 1 79 ? 14.519 2.377 -11.426 1.00 95.81 79 GLU A CA 1
ATOM 589 C C . GLU A 1 79 ? 13.445 3.392 -11.857 1.00 95.81 79 GLU A C 1
ATOM 591 O O . GLU A 1 79 ? 13.768 4.501 -12.287 1.00 95.81 79 GLU A O 1
ATOM 596 N N . ASP A 1 80 ? 12.164 3.050 -11.676 1.00 95.12 80 ASP A N 1
ATOM 597 C CA . ASP A 1 80 ? 11.037 3.933 -11.964 1.00 95.12 80 ASP A CA 1
ATOM 598 C C . ASP A 1 80 ? 10.896 5.013 -10.879 1.00 95.12 80 ASP A C 1
ATOM 600 O O . ASP A 1 80 ? 10.487 4.752 -9.741 1.00 95.12 80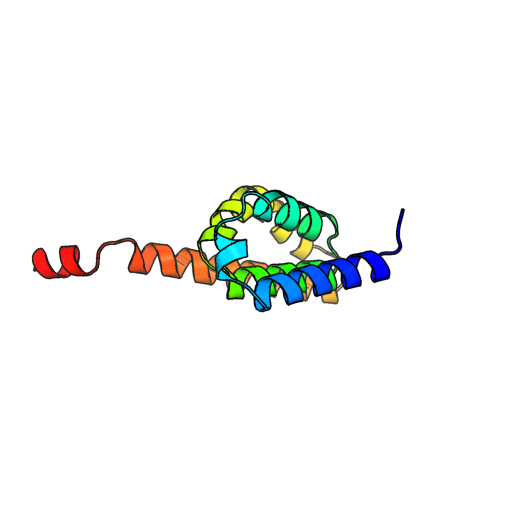 ASP A O 1
ATOM 604 N N . LEU A 1 81 ? 11.230 6.256 -11.242 1.00 96.69 81 LEU A N 1
ATOM 605 C CA . LEU A 1 81 ? 11.198 7.398 -10.328 1.00 96.69 81 LEU A CA 1
ATOM 606 C C . LEU A 1 81 ? 9.805 7.631 -9.698 1.00 96.69 81 LEU A C 1
ATOM 608 O O . LEU A 1 81 ? 9.761 7.789 -8.475 1.00 96.69 81 LEU A O 1
ATOM 612 N N . PRO A 1 82 ? 8.683 7.623 -10.449 1.00 96.50 82 PRO A N 1
ATOM 613 C CA . PRO A 1 82 ? 7.340 7.701 -9.871 1.00 96.50 82 PRO A CA 1
ATOM 614 C C . PRO A 1 82 ? 7.068 6.650 -8.791 1.00 96.50 82 PRO A C 1
ATOM 616 O O . PRO A 1 82 ? 6.545 6.988 -7.728 1.00 96.50 82 PRO A O 1
ATOM 619 N N . THR A 1 83 ? 7.442 5.390 -9.027 1.00 96.06 83 THR A N 1
ATOM 620 C CA . THR A 1 83 ? 7.272 4.306 -8.049 1.00 96.06 83 THR A CA 1
ATOM 621 C C . THR A 1 83 ? 8.106 4.552 -6.797 1.00 96.06 83 THR A C 1
ATOM 623 O O . THR A 1 83 ? 7.589 4.427 -5.688 1.00 96.06 83 THR A O 1
ATOM 626 N N . ARG A 1 84 ? 9.365 4.980 -6.948 1.00 97.19 84 ARG A N 1
ATOM 627 C CA . ARG A 1 84 ? 10.243 5.303 -5.814 1.00 97.19 84 ARG A CA 1
ATOM 628 C C . ARG A 1 84 ? 9.693 6.446 -4.958 1.00 97.19 84 ARG A C 1
ATOM 630 O O . ARG A 1 84 ? 9.701 6.348 -3.734 1.00 97.19 84 ARG A O 1
ATOM 637 N N . VAL A 1 85 ? 9.185 7.509 -5.585 1.00 97.19 85 VAL A N 1
ATOM 638 C CA . VAL A 1 85 ? 8.556 8.636 -4.871 1.00 97.19 85 VAL A CA 1
ATOM 639 C C . VAL A 1 85 ? 7.297 8.176 -4.137 1.00 97.19 85 VAL A C 1
ATOM 641 O O . VAL A 1 85 ? 7.135 8.482 -2.957 1.00 97.19 85 VAL A O 1
ATOM 644 N N . ALA A 1 86 ? 6.436 7.395 -4.797 1.00 96.94 86 ALA A N 1
ATOM 645 C CA . ALA A 1 86 ? 5.224 6.862 -4.180 1.00 96.94 86 ALA A CA 1
ATOM 646 C C . ALA A 1 86 ? 5.543 5.956 -2.978 1.00 96.94 86 ALA A C 1
ATOM 648 O O . ALA A 1 86 ? 4.930 6.102 -1.921 1.00 96.94 86 ALA A O 1
ATOM 649 N N . ALA A 1 87 ? 6.533 5.068 -3.108 1.00 96.56 87 ALA A N 1
ATOM 650 C CA . ALA A 1 87 ? 7.002 4.211 -2.021 1.00 96.56 87 ALA A CA 1
ATOM 651 C C . ALA A 1 87 ? 7.542 5.034 -0.847 1.00 96.56 87 ALA A C 1
ATOM 653 O O . ALA A 1 87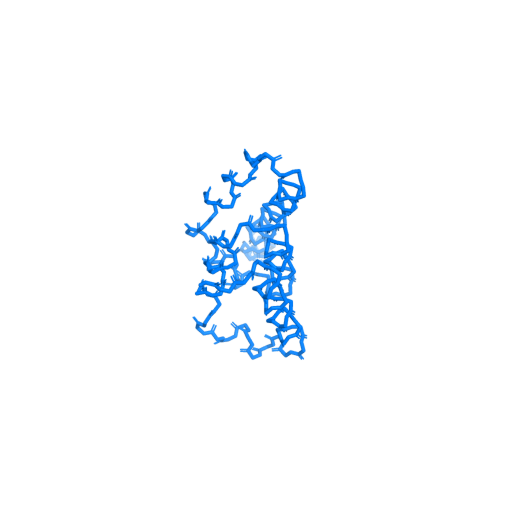 ? 7.185 4.771 0.301 1.00 96.56 87 ALA A O 1
ATOM 654 N N . MET A 1 88 ? 8.324 6.083 -1.121 1.00 96.81 88 MET A N 1
ATOM 655 C CA . MET A 1 88 ? 8.839 6.975 -0.081 1.00 96.81 88 MET A CA 1
ATOM 656 C C . MET A 1 88 ? 7.709 7.666 0.685 1.00 96.81 88 MET A C 1
ATOM 658 O O . MET A 1 88 ? 7.703 7.633 1.914 1.00 96.81 88 MET A O 1
ATOM 662 N N . SER A 1 89 ? 6.723 8.234 -0.017 1.00 95.88 89 SER A N 1
ATOM 663 C CA . SER A 1 89 ? 5.543 8.824 0.626 1.00 95.88 89 SER A CA 1
ATOM 664 C C . SER A 1 89 ? 4.784 7.799 1.469 1.00 95.88 89 SER A C 1
ATOM 666 O O . SER A 1 89 ? 4.471 8.069 2.625 1.00 95.88 89 SER A O 1
ATOM 668 N N . CYS A 1 90 ? 4.556 6.600 0.929 1.00 95.19 90 CYS A N 1
ATOM 669 C CA . CYS A 1 90 ? 3.834 5.548 1.632 1.00 95.19 90 CYS A CA 1
ATOM 670 C C . CYS A 1 90 ? 4.542 5.114 2.922 1.00 95.19 90 CYS A C 1
ATOM 672 O O . CYS A 1 90 ? 3.897 4.992 3.961 1.00 95.19 90 CYS A O 1
ATOM 674 N N . VAL A 1 91 ? 5.857 4.880 2.866 1.00 94.44 91 VAL A N 1
ATOM 675 C CA . VAL A 1 91 ? 6.656 4.466 4.029 1.00 94.44 91 VAL A CA 1
ATOM 676 C C . VAL A 1 91 ? 6.658 5.553 5.103 1.00 94.44 91 VAL A C 1
ATOM 678 O O . VAL A 1 91 ? 6.507 5.233 6.281 1.00 94.44 91 VAL A O 1
ATOM 681 N N . LEU A 1 92 ? 6.776 6.828 4.716 1.00 93.62 92 LEU A N 1
ATOM 682 C CA . LEU A 1 92 ? 6.725 7.951 5.656 1.00 93.62 92 LEU A CA 1
ATOM 683 C C . LEU A 1 92 ? 5.364 8.065 6.347 1.00 93.62 92 LEU A C 1
ATOM 685 O O . LEU A 1 92 ? 5.322 8.229 7.563 1.00 93.62 92 LEU A O 1
ATOM 689 N N . ASP A 1 93 ? 4.264 7.929 5.604 1.00 92.44 93 ASP A N 1
ATOM 690 C CA . ASP A 1 93 ? 2.914 7.978 6.174 1.00 92.44 93 ASP A CA 1
ATOM 691 C C . ASP A 1 93 ? 2.660 6.806 7.141 1.00 92.44 93 ASP A C 1
ATOM 693 O O . ASP A 1 93 ? 2.107 7.004 8.224 1.00 92.44 93 ASP A O 1
ATOM 697 N N . ILE A 1 94 ? 3.125 5.594 6.804 1.00 90.12 94 ILE A N 1
ATOM 698 C CA . ILE A 1 94 ? 3.062 4.430 7.706 1.00 90.12 94 ILE A CA 1
ATOM 699 C C . ILE A 1 94 ? 3.886 4.684 8.975 1.00 90.12 94 ILE A C 1
ATOM 701 O O . ILE A 1 94 ? 3.404 4.442 10.080 1.00 90.12 94 ILE A O 1
ATOM 705 N N . ALA A 1 95 ? 5.119 5.182 8.834 1.00 89.69 95 ALA A N 1
ATOM 706 C CA . ALA A 1 95 ? 6.003 5.452 9.966 1.00 89.69 95 ALA A CA 1
ATOM 707 C C . ALA A 1 95 ? 5.451 6.552 10.885 1.00 89.69 95 ALA A C 1
ATOM 709 O O . ALA A 1 95 ? 5.551 6.441 12.108 1.00 89.69 95 ALA A O 1
ATOM 710 N N . PHE A 1 96 ? 4.849 7.595 10.307 1.00 89.56 96 PHE A N 1
ATOM 711 C CA . PHE A 1 96 ? 4.199 8.670 11.049 1.00 89.56 96 PHE A CA 1
ATOM 712 C C . PHE A 1 96 ? 3.026 8.143 11.883 1.00 89.56 96 PHE A C 1
ATOM 714 O O . PHE A 1 96 ? 2.992 8.373 13.090 1.00 89.56 96 PHE A O 1
ATOM 721 N N . LEU A 1 97 ? 2.122 7.370 11.274 1.00 86.31 97 LEU A N 1
ATOM 722 C CA . LEU A 1 97 ? 0.976 6.786 11.979 1.00 86.31 97 LEU A CA 1
ATOM 723 C C . LEU A 1 97 ? 1.410 5.778 13.048 1.00 86.31 97 LEU A C 1
ATOM 725 O O . LEU A 1 97 ? 0.898 5.803 14.160 1.00 86.31 97 LEU A O 1
ATOM 729 N N . GLY A 1 98 ? 2.401 4.933 12.752 1.00 82.25 98 GLY A N 1
ATOM 730 C CA . GLY A 1 98 ? 2.945 4.002 13.743 1.00 82.25 98 GLY A CA 1
ATOM 731 C C . GLY A 1 98 ? 3.544 4.710 14.967 1.00 82.25 98 GLY A C 1
ATOM 732 O O . GLY A 1 98 ? 3.459 4.197 16.077 1.00 82.25 98 GLY A O 1
ATOM 733 N N . ARG A 1 99 ? 4.128 5.904 14.790 1.00 80.31 99 ARG A N 1
ATOM 734 C CA . ARG A 1 99 ? 4.644 6.741 15.890 1.00 80.31 99 ARG A CA 1
ATOM 735 C C . ARG A 1 99 ? 3.534 7.423 16.680 1.00 80.31 99 ARG A C 1
ATOM 737 O O . ARG A 1 99 ? 3.647 7.513 17.899 1.00 80.31 99 ARG A O 1
ATOM 744 N N . GLU A 1 100 ? 2.500 7.898 15.994 1.00 77.44 100 GLU A N 1
ATOM 745 C CA . GLU A 1 100 ? 1.300 8.470 16.607 1.00 77.44 100 GLU A CA 1
ATOM 746 C C . GLU A 1 100 ? 0.678 7.475 17.603 1.00 77.44 100 GLU A C 1
ATOM 748 O O . GLU A 1 10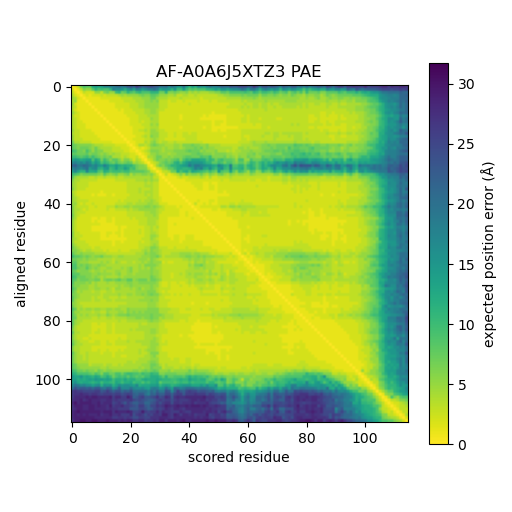0 ? 0.424 7.825 18.751 1.00 77.44 100 GLU A O 1
ATOM 753 N N . GLU A 1 101 ? 0.569 6.204 17.217 1.00 68.19 101 GLU A N 1
ATOM 754 C CA . GLU A 1 101 ? 0.058 5.128 18.077 1.00 68.19 101 GLU A CA 1
ATOM 755 C C . GLU A 1 101 ? 0.900 4.878 19.326 1.00 68.19 101 GLU A C 1
ATOM 757 O O . GLU A 1 101 ? 0.357 4.717 20.411 1.00 68.19 101 GLU A O 1
ATOM 762 N N . VAL A 1 102 ? 2.230 4.875 19.214 1.00 70.06 102 VAL A N 1
ATOM 763 C CA . VAL A 1 102 ? 3.095 4.713 20.396 1.00 70.06 102 VAL A CA 1
ATOM 764 C C . VAL A 1 102 ? 2.950 5.906 21.344 1.00 70.06 102 VAL A C 1
ATOM 766 O O . VAL A 1 102 ? 3.007 5.736 22.558 1.00 70.06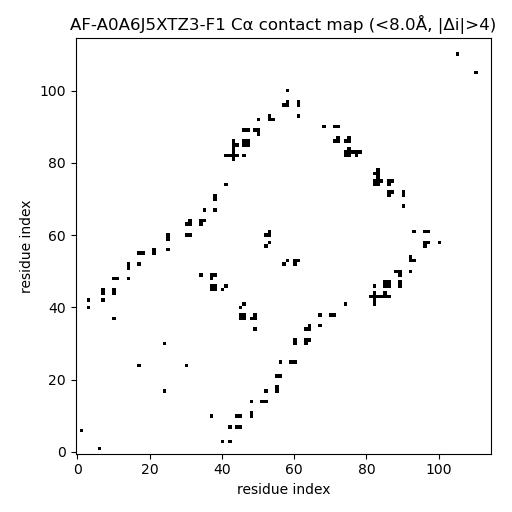 102 VAL A O 1
ATOM 769 N N . ALA A 1 103 ? 2.740 7.110 20.805 1.00 66.31 103 ALA A N 1
ATOM 770 C CA . ALA A 1 103 ? 2.576 8.317 21.607 1.00 66.31 103 ALA A CA 1
ATOM 771 C C . ALA A 1 103 ? 1.220 8.387 22.335 1.00 66.31 103 ALA A C 1
ATOM 773 O O . ALA A 1 103 ? 1.173 8.905 23.448 1.00 66.31 103 ALA A O 1
ATOM 774 N N . TYR A 1 104 ? 0.138 7.878 21.731 1.00 63.41 104 TYR A N 1
ATOM 775 C CA . TYR A 1 104 ? -1.212 7.899 22.319 1.00 63.41 104 TYR A CA 1
ATOM 776 C C . TYR A 1 104 ? -1.650 6.574 22.967 1.00 63.41 104 TYR A C 1
ATOM 778 O O . TYR A 1 104 ? -2.640 6.552 23.694 1.00 63.41 104 TYR A O 1
ATOM 786 N N . GLY A 1 105 ? -0.940 5.474 22.708 1.00 55.56 105 GLY A N 1
ATOM 787 C CA . GLY A 1 105 ? -1.214 4.145 23.263 1.00 55.56 105 GLY A CA 1
ATOM 788 C C . GLY A 1 105 ? -0.740 3.963 24.708 1.00 55.56 105 GLY A C 1
ATOM 789 O O . GLY A 1 105 ? -1.211 3.059 25.399 1.00 55.56 105 GLY A O 1
ATOM 790 N N . GLU A 1 106 ? 0.145 4.834 25.200 1.00 53.44 106 GLU A N 1
ATOM 791 C CA . GLU A 1 106 ? 0.285 5.061 26.638 1.00 53.44 106 GLU A CA 1
ATOM 792 C C . GLU A 1 106 ? -0.897 5.918 27.088 1.00 53.44 106 GLU A C 1
ATOM 794 O O . GLU A 1 106 ? -0.962 7.088 26.725 1.00 53.44 106 GLU A O 1
ATOM 799 N N . ASP A 1 107 ? -1.823 5.336 27.858 1.00 56.03 107 ASP A N 1
ATOM 800 C CA . ASP A 1 107 ? -2.974 6.042 28.429 1.00 56.03 107 ASP A CA 1
ATOM 801 C C . ASP A 1 107 ? -2.531 7.396 29.031 1.00 56.03 107 ASP A C 1
ATOM 803 O O . ASP A 1 107 ? -1.881 7.421 30.087 1.00 56.03 107 ASP A O 1
ATOM 807 N N . PRO A 1 108 ? -2.865 8.530 28.380 1.00 56.06 108 PRO A N 1
ATOM 808 C CA . PRO A 1 108 ? -2.449 9.846 28.847 1.00 56.06 108 PRO A CA 1
ATOM 809 C C . PRO A 1 108 ? -2.998 10.137 30.245 1.00 56.06 108 PRO A C 1
ATOM 811 O O . PRO A 1 108 ? -2.385 10.881 31.008 1.00 56.06 108 PRO A O 1
ATOM 814 N N . MET A 1 109 ? -4.133 9.517 30.596 1.00 56.62 109 MET A N 1
ATOM 815 C CA . MET A 1 109 ? -4.763 9.658 31.901 1.00 56.62 109 MET A CA 1
ATOM 816 C C . MET A 1 109 ? -3.976 8.919 32.978 1.00 56.62 109 MET A C 1
ATOM 818 O O . MET A 1 109 ? -3.813 9.472 34.057 1.00 56.62 109 MET A O 1
ATOM 822 N N . LYS A 1 110 ? -3.415 7.730 32.710 1.00 56.16 110 LYS A N 1
ATOM 823 C CA . LYS A 1 110 ? -2.507 7.064 33.667 1.00 56.16 110 LYS A CA 1
ATOM 824 C C . LYS A 1 110 ? -1.293 7.926 33.987 1.00 56.16 110 LYS A C 1
ATOM 826 O O . LYS A 1 110 ? -0.981 8.129 35.150 1.00 56.16 110 LYS A O 1
ATOM 831 N N . LYS A 1 111 ? -0.676 8.518 32.964 1.00 55.91 111 LYS A N 1
ATOM 832 C CA . LYS A 1 111 ? 0.492 9.394 33.133 1.00 55.91 111 LYS A CA 1
ATOM 833 C C . LYS A 1 111 ? 0.173 10.684 33.901 1.00 55.91 111 LYS A C 1
ATOM 835 O O . LYS A 1 111 ? 1.068 11.244 34.517 1.00 55.91 111 LYS A O 1
ATOM 840 N N . LEU A 1 112 ? -1.080 11.147 33.862 1.00 53.91 112 LEU A N 1
ATOM 841 C CA . LEU A 1 112 ? -1.585 12.278 34.655 1.00 53.91 112 LEU A CA 1
ATOM 842 C C . LEU A 1 112 ? -2.029 11.881 36.070 1.00 53.91 112 LEU A C 1
ATOM 844 O O . LEU A 1 112 ? -2.016 12.726 36.954 1.00 53.91 112 LEU A O 1
ATOM 848 N N . MET A 1 113 ? -2.441 10.630 36.281 1.00 60.06 113 MET A N 1
ATOM 849 C CA . MET A 1 113 ? -2.808 10.093 37.598 1.00 60.06 113 MET A CA 1
ATOM 850 C C . MET A 1 113 ? -1.586 9.661 38.426 1.00 60.06 113 MET A C 1
ATOM 852 O O . MET A 1 113 ? -1.708 9.517 39.640 1.00 60.06 113 MET A O 1
ATOM 856 N N . ASP A 1 114 ? -0.431 9.473 37.781 1.00 59.28 114 ASP A N 1
ATOM 857 C CA . ASP A 1 114 ? 0.851 9.113 38.404 1.00 59.28 114 ASP A CA 1
ATOM 858 C C . ASP A 1 114 ? 1.747 10.338 38.746 1.00 59.28 114 ASP A C 1
ATOM 860 O O . ASP A 1 114 ? 2.893 10.155 39.167 1.00 59.28 114 ASP A O 1
ATOM 864 N N . VAL A 1 115 ? 1.252 11.577 38.571 1.00 55.28 115 VAL A N 1
ATOM 865 C CA . VAL A 1 115 ? 1.916 12.853 38.947 1.00 55.28 115 VAL A CA 1
ATOM 866 C C . VAL A 1 115 ? 1.153 13.529 40.078 1.00 55.28 115 VAL A C 1
ATOM 868 O O . VAL A 1 115 ? 1.823 14.019 41.016 1.00 55.28 115 VAL A O 1
#

pLDDT: mean 85.45, std 12.9, range [53.44, 97.19]

Nearest PDB structures (foldseek):
  8d00-assembly1_A  TM=8.704E-01  e=8.160E-01  Arabidopsis thaliana
  8y9r-assembly2_B  TM=7.830E-01  e=1.537E+00  Physcomitrium patens
  7uxh-assembly1_C  TM=6.282E-01  e=1.008E+00  Homo sapiens
  8whh-assembly1_D  TM=6.973E-01  e=5.752E+00  Homo sapiens
  8whj-assembly1_A  TM=7.391E-01  e=8.323E+00  Homo sapiens

Radius of gyration: 15.83 Å; Cα contacts (8 Å, |Δi|>4): 102; chains: 1; bounding box: 33×24×57 Å

Secondary structure (DSSP, 8-state):
---HHHHHHHHHHHHHHHHHTHHHHHT-TTHHHHHHHHHHH--HHHHHHHHHHHHHH-HHHHHHHGGGHHHHHHGGG-S-HHHHHHHHHHHHHHHHHHHHHHHHHS-HHHHHHT-

Mean predicted aligned error: 6.94 Å

Sequence (115 aa):
MCSNWVRDQAALVVLGIVKFNKDVFVGLVLMGPIVRALIQMGSSGSIQVLTGLVKIIRTPLVEDIKGEIPRNISLLGSEDLPTRVAAMSCVLDIAFLGREEVAYGEDPMKKLMDV

Foldseek 3Di:
DDDLVVVLVVLVVVLVVCVVPVVVVLPDPCLLVLLVVLLVSLDLSSLLSLLSNCVRNPPSNLVSCVVVLVSLVVQCVDPDPSSNVSSVSSNVSSVVSVVVCVVVVPPVVVVVVVD

Organism: Prunus armeniaca (NCBI:txid36596)